Protein AF-A0A9P5NPN8-F1 (afdb_monomer_lite)

Organism: Gymnopilus junonius (NCBI:txid109634)

Radius of gyration: 20.44 Å; chains: 1; bounding box: 46×35×52 Å

Structure (mmCIF, N/CA/C/O backbone):
data_AF-A0A9P5NPN8-F1
#
_entry.id   AF-A0A9P5NPN8-F1
#
loop_
_atom_site.group_PDB
_atom_site.id
_atom_site.type_symbol
_atom_site.label_atom_id
_atom_site.label_alt_id
_atom_site.label_comp_id
_atom_site.label_asym_id
_atom_site.label_entity_id
_atom_site.label_seq_id
_atom_site.pdbx_PDB_ins_code
_atom_site.Cartn_x
_atom_site.Cartn_y
_atom_site.Cartn_z
_atom_site.occupancy
_atom_site.B_iso_or_equiv
_atom_site.auth_seq_id
_atom_site.auth_comp_id
_atom_site.auth_asym_id
_atom_site.auth_atom_id
_atom_site.pdbx_PDB_model_num
ATOM 1 N N . SER A 1 1 ? -0.034 -3.682 -12.062 1.00 81.62 1 SER A N 1
ATOM 2 C CA . SER A 1 1 ? 1.434 -3.778 -12.008 1.00 81.62 1 SER A CA 1
ATOM 3 C C . SER A 1 1 ? 2.034 -2.747 -12.939 1.00 81.62 1 SER A C 1
ATOM 5 O O . SER A 1 1 ? 1.401 -2.392 -13.928 1.00 81.62 1 SER A O 1
ATOM 7 N N . VAL A 1 2 ? 3.226 -2.259 -12.618 1.00 88.94 2 VAL A N 1
ATOM 8 C CA . VAL A 1 2 ? 3.974 -1.291 -13.428 1.00 88.94 2 VAL A CA 1
ATOM 9 C C . VAL A 1 2 ? 5.100 -2.042 -14.146 1.00 88.94 2 VAL A C 1
ATOM 11 O O . VAL A 1 2 ? 5.815 -2.790 -13.478 1.00 88.94 2 VAL A O 1
ATOM 14 N N . PRO A 1 3 ? 5.253 -1.943 -15.478 1.00 94.50 3 PRO A N 1
ATOM 15 C CA . PRO A 1 3 ? 6.325 -2.641 -16.183 1.00 94.50 3 PRO A CA 1
ATOM 16 C C . PRO A 1 3 ? 7.695 -2.063 -15.811 1.00 94.50 3 PRO A C 1
ATOM 18 O O . PRO A 1 3 ? 7.846 -0.853 -15.671 1.00 94.50 3 PRO A O 1
ATOM 21 N N . LEU A 1 4 ? 8.693 -2.935 -15.684 1.00 95.69 4 LEU A N 1
ATOM 22 C CA . LEU A 1 4 ? 10.103 -2.562 -15.647 1.00 95.69 4 LEU A CA 1
ATOM 23 C C . LEU A 1 4 ? 10.638 -2.623 -17.080 1.00 95.69 4 LEU A C 1
ATOM 25 O O . LEU A 1 4 ? 10.832 -3.710 -17.630 1.00 95.69 4 LEU A O 1
ATOM 29 N N . LEU A 1 5 ? 10.813 -1.458 -17.688 1.00 97.69 5 LEU A N 1
ATOM 30 C CA . LEU A 1 5 ? 11.259 -1.274 -19.064 1.00 97.69 5 LEU A CA 1
ATOM 31 C C . LEU A 1 5 ? 12.783 -1.295 -19.121 1.00 97.69 5 LEU A C 1
ATOM 33 O O . LEU A 1 5 ? 13.431 -0.677 -18.280 1.00 97.69 5 LEU A O 1
ATOM 37 N N . GLY A 1 6 ? 13.343 -1.999 -20.100 1.00 97.62 6 GLY A N 1
ATOM 38 C CA . GLY A 1 6 ? 14.778 -2.093 -20.333 1.00 97.62 6 GLY A CA 1
ATOM 39 C C . GLY A 1 6 ? 15.226 -1.296 -21.559 1.00 97.62 6 GLY A C 1
ATOM 40 O O . GLY A 1 6 ? 14.554 -1.299 -22.591 1.00 97.62 6 GLY A O 1
ATOM 41 N N . ALA A 1 7 ? 16.402 -0.681 -21.474 1.00 97.75 7 ALA A N 1
ATOM 42 C CA . ALA A 1 7 ? 17.130 -0.112 -22.605 1.00 97.75 7 ALA A CA 1
ATOM 43 C C . ALA A 1 7 ? 18.576 -0.630 -22.611 1.00 97.75 7 ALA A C 1
ATOM 45 O O . ALA A 1 7 ? 19.169 -0.835 -21.549 1.00 97.75 7 ALA A O 1
ATOM 46 N N . TRP A 1 8 ? 19.141 -0.841 -23.801 1.00 98.00 8 TRP A N 1
ATOM 47 C CA . TRP A 1 8 ? 20.496 -1.370 -23.982 1.00 98.00 8 TRP A CA 1
ATOM 48 C C . TRP A 1 8 ? 21.353 -0.447 -24.857 1.00 98.00 8 TRP A C 1
ATOM 50 O O . TRP A 1 8 ? 21.031 -0.196 -26.023 1.00 98.00 8 TRP A O 1
ATOM 60 N N . ASP A 1 9 ? 22.470 0.016 -24.299 1.00 97.06 9 ASP A N 1
ATOM 61 C CA . ASP A 1 9 ? 23.562 0.650 -25.033 1.00 97.06 9 ASP A CA 1
ATOM 62 C C . ASP A 1 9 ? 24.459 -0.445 -25.628 1.00 97.06 9 ASP A C 1
ATOM 64 O O . ASP A 1 9 ? 25.264 -1.062 -24.927 1.00 97.06 9 ASP A O 1
ATOM 68 N N . GLN A 1 10 ? 24.307 -0.735 -26.923 1.00 92.56 10 GLN A N 1
ATOM 69 C CA . GLN A 1 10 ? 25.098 -1.793 -27.563 1.00 92.56 10 GLN A CA 1
ATOM 70 C C . GLN A 1 10 ? 26.595 -1.454 -27.648 1.00 92.56 10 GLN A C 1
ATOM 72 O O . GLN A 1 10 ? 27.399 -2.343 -27.356 1.00 92.56 10 GLN A O 1
ATOM 77 N N . PRO A 1 11 ? 26.997 -0.221 -28.034 1.00 93.06 11 PRO A N 1
ATOM 78 C CA . PRO A 1 11 ? 28.402 0.182 -28.002 1.00 93.06 11 PRO A CA 1
ATOM 79 C C . PRO A 1 11 ? 29.074 0.043 -26.631 1.00 93.06 11 PRO A C 1
ATOM 81 O O . PRO A 1 11 ? 30.206 -0.440 -26.573 1.00 93.06 11 PRO A O 1
ATOM 84 N N . ALA A 1 12 ? 28.410 0.463 -25.549 1.00 92.88 12 ALA A N 1
ATOM 85 C CA . ALA A 1 12 ? 28.983 0.416 -24.200 1.00 92.88 12 ALA A CA 1
ATOM 86 C C . ALA A 1 12 ? 28.788 -0.941 -23.500 1.00 92.88 12 ALA A C 1
ATOM 88 O O . ALA A 1 12 ? 29.588 -1.316 -22.645 1.00 92.88 12 ALA A O 1
ATOM 89 N N . GLY A 1 13 ? 27.756 -1.699 -23.879 1.00 93.94 13 GLY A N 1
ATOM 90 C CA . GLY A 1 13 ? 27.343 -2.934 -23.208 1.00 93.94 13 GLY A CA 1
ATOM 91 C C . GLY A 1 13 ? 26.440 -2.717 -21.985 1.00 93.94 13 GLY A C 1
ATOM 92 O O . GLY A 1 13 ? 26.129 -3.685 -21.287 1.00 93.94 13 GLY A O 1
ATOM 93 N N . ASP A 1 14 ? 25.998 -1.484 -21.732 1.00 96.25 14 ASP A N 1
ATOM 94 C CA . ASP A 1 14 ? 25.263 -1.103 -20.524 1.00 96.25 14 ASP A CA 1
ATOM 95 C C . ASP A 1 14 ? 23.757 -1.341 -20.649 1.00 96.25 14 ASP A C 1
ATOM 97 O O . ASP A 1 14 ? 23.151 -1.121 -21.697 1.00 96.25 14 ASP A O 1
ATOM 101 N N . HIS A 1 15 ? 23.135 -1.765 -19.549 1.00 95.81 15 HIS A N 1
ATOM 102 C CA . HIS A 1 15 ? 21.684 -1.910 -19.451 1.00 95.81 15 HIS A CA 1
ATOM 103 C C . HIS A 1 15 ? 21.117 -0.899 -18.462 1.00 95.81 15 HIS A C 1
ATOM 105 O O . HIS A 1 15 ? 21.663 -0.705 -17.375 1.00 95.81 15 HIS A O 1
ATOM 111 N N . TYR A 1 16 ? 19.980 -0.317 -18.822 1.00 96.31 16 TYR A N 1
ATOM 112 C CA . TYR A 1 16 ? 19.206 0.573 -17.971 1.00 96.31 16 TYR A CA 1
ATOM 113 C C . TYR A 1 16 ? 17.802 0.016 -17.781 1.00 96.31 16 TYR A C 1
ATOM 115 O O . TYR A 1 16 ? 17.216 -0.508 -18.728 1.00 96.31 16 TYR A O 1
ATOM 123 N N . TYR A 1 17 ? 17.262 0.138 -16.569 1.00 96.56 17 TYR A N 1
ATOM 124 C CA . TYR A 1 17 ? 15.919 -0.325 -16.244 1.00 96.56 17 TYR A CA 1
ATOM 125 C C . TYR A 1 17 ? 15.149 0.756 -15.496 1.00 96.56 17 TYR A C 1
ATOM 127 O O . TYR A 1 17 ? 15.652 1.301 -14.517 1.00 96.56 17 TYR A O 1
ATOM 135 N N . THR A 1 18 ? 13.920 1.026 -15.924 1.00 95.81 18 THR A N 1
ATOM 136 C CA . THR A 1 18 ? 13.057 2.036 -15.303 1.00 95.81 18 THR A CA 1
ATOM 137 C C . THR A 1 18 ? 11.586 1.653 -15.380 1.00 95.81 18 THR A C 1
ATOM 139 O O . THR A 1 18 ? 11.168 0.892 -16.251 1.00 95.81 18 THR A O 1
ATOM 142 N N . THR A 1 19 ? 10.787 2.167 -14.451 1.00 94.38 19 THR A N 1
ATOM 143 C CA . THR A 1 19 ? 9.321 2.117 -14.521 1.00 94.38 19 THR A CA 1
ATOM 144 C C . THR A 1 19 ? 8.722 3.336 -15.223 1.00 94.38 19 THR A C 1
ATOM 146 O O . THR A 1 19 ? 7.528 3.339 -15.518 1.00 94.38 19 THR A O 1
ATOM 149 N N . GLU A 1 20 ? 9.530 4.363 -15.502 1.00 95.94 20 GLU A N 1
ATOM 150 C CA . GLU A 1 20 ? 9.087 5.609 -16.120 1.00 95.94 20 GLU A CA 1
ATOM 151 C C . GLU A 1 20 ? 9.185 5.543 -17.647 1.00 95.94 20 GLU A C 1
ATOM 153 O O . GLU A 1 20 ? 10.265 5.515 -18.237 1.00 95.94 20 GLU A O 1
ATOM 158 N N . VAL A 1 21 ? 8.025 5.567 -18.309 1.00 95.62 21 VAL A N 1
ATOM 159 C CA . VAL A 1 21 ? 7.923 5.498 -19.779 1.00 95.62 21 VAL A CA 1
ATOM 160 C C . VAL A 1 21 ? 8.614 6.683 -20.456 1.00 95.62 21 VAL A C 1
ATOM 162 O O . VAL A 1 21 ? 9.185 6.524 -21.531 1.00 95.62 21 VAL A O 1
ATOM 165 N N . VAL A 1 22 ? 8.557 7.876 -19.857 1.00 96.69 22 VAL A N 1
ATOM 166 C CA . VAL A 1 22 ? 9.191 9.074 -20.433 1.00 96.69 22 VAL A CA 1
ATOM 167 C C . VAL A 1 22 ? 10.708 8.916 -20.453 1.00 96.69 22 VAL A C 1
ATOM 169 O O . VAL A 1 22 ? 11.315 9.090 -21.503 1.00 96.69 22 VAL A O 1
ATOM 172 N N . GLU A 1 23 ? 11.296 8.503 -19.332 1.00 96.88 23 GLU A N 1
ATOM 173 C CA . GLU A 1 23 ? 12.736 8.264 -19.218 1.00 96.88 23 GLU A CA 1
ATOM 174 C C . GLU A 1 23 ? 13.208 7.162 -20.181 1.00 96.88 23 GLU A C 1
ATOM 176 O O . GLU A 1 23 ? 14.194 7.339 -20.897 1.00 96.88 23 GLU A O 1
ATOM 181 N N . HIS A 1 24 ? 12.471 6.047 -20.267 1.00 97.50 24 HIS A N 1
ATOM 182 C CA . HIS A 1 24 ? 12.767 4.977 -21.229 1.00 97.50 24 HIS A CA 1
ATOM 183 C C . HIS A 1 24 ? 12.745 5.491 -22.675 1.00 97.50 24 HIS A C 1
ATOM 185 O O . HIS A 1 24 ? 13.696 5.266 -23.425 1.00 97.50 24 HIS A O 1
ATOM 191 N N . ASN A 1 25 ? 11.714 6.251 -23.054 1.00 97.50 25 ASN A N 1
ATOM 192 C CA . ASN A 1 25 ? 11.599 6.810 -24.401 1.00 97.50 25 ASN A CA 1
ATOM 193 C C . ASN A 1 25 ? 12.721 7.804 -24.729 1.00 97.50 25 ASN A C 1
ATOM 195 O O . ASN A 1 25 ? 13.164 7.858 -25.879 1.00 97.50 25 ASN A O 1
ATOM 199 N N . GLU A 1 26 ? 13.192 8.590 -23.761 1.00 97.38 26 GLU A N 1
ATOM 200 C CA . GLU A 1 26 ? 14.316 9.511 -23.958 1.00 97.38 26 GLU A CA 1
ATOM 201 C C . GLU A 1 26 ? 15.619 8.758 -24.265 1.00 97.38 26 GLU A C 1
ATOM 203 O O . GLU A 1 26 ? 16.349 9.155 -25.176 1.00 97.38 26 GLU A O 1
ATOM 208 N N . LEU A 1 27 ? 15.879 7.619 -23.612 1.00 96.81 27 LEU A N 1
ATOM 209 C CA . LEU A 1 27 ? 17.046 6.784 -23.929 1.00 96.81 27 LEU A CA 1
ATOM 210 C C . LEU A 1 27 ? 17.017 6.282 -25.379 1.00 96.81 27 LEU A C 1
ATOM 212 O O . LEU A 1 27 ? 18.032 6.313 -26.076 1.00 96.81 27 LEU A O 1
ATOM 216 N N . ILE A 1 28 ? 15.846 5.878 -25.869 1.00 97.50 28 ILE A N 1
ATOM 217 C CA . ILE A 1 28 ? 15.705 5.371 -27.240 1.00 97.50 28 ILE A CA 1
ATOM 218 C C . ILE A 1 28 ? 15.793 6.497 -28.265 1.00 97.50 28 ILE A C 1
ATOM 220 O O . ILE A 1 28 ? 16.530 6.413 -29.247 1.00 97.50 28 ILE A O 1
ATOM 224 N N . THR A 1 29 ? 15.019 7.556 -28.052 1.00 96.75 29 THR A N 1
ATOM 225 C CA . THR A 1 29 ? 14.810 8.591 -29.070 1.00 96.75 29 THR A CA 1
ATOM 226 C C . THR A 1 29 ? 15.901 9.653 -29.079 1.00 96.75 29 THR A C 1
ATOM 228 O O . THR A 1 29 ? 16.175 10.215 -30.139 1.00 96.75 29 THR A O 1
ATOM 231 N N . LEU A 1 30 ? 16.533 9.921 -27.932 1.00 94.94 30 LEU A N 1
ATOM 232 C CA . LEU A 1 30 ? 17.532 10.982 -27.786 1.00 94.94 30 LEU A CA 1
ATOM 233 C C . LEU A 1 30 ? 18.947 10.432 -27.600 1.00 94.94 30 LEU A C 1
ATOM 235 O O . LEU A 1 30 ? 19.885 11.001 -28.156 1.00 94.94 30 LEU A O 1
ATOM 239 N N . ALA A 1 31 ? 19.113 9.340 -26.846 1.00 93.56 31 ALA A N 1
ATOM 240 C CA . ALA A 1 31 ? 20.435 8.770 -26.566 1.00 93.56 31 ALA A CA 1
ATOM 241 C C . ALA A 1 31 ? 20.857 7.660 -27.548 1.00 93.56 31 ALA A C 1
ATOM 243 O O . ALA A 1 31 ? 22.014 7.246 -27.534 1.00 93.56 31 ALA A O 1
ATOM 244 N N . GLY A 1 32 ? 19.955 7.197 -28.423 1.00 95.56 32 GLY A N 1
ATOM 245 C CA . GLY A 1 32 ? 20.249 6.178 -29.438 1.00 95.56 32 GLY A CA 1
ATOM 246 C C . GLY A 1 32 ? 20.370 4.753 -28.888 1.00 95.56 32 GLY A C 1
ATOM 247 O O . GLY A 1 32 ? 20.964 3.895 -29.541 1.00 95.56 32 GLY A O 1
ATOM 248 N N . TRP A 1 33 ? 19.831 4.498 -27.694 1.00 97.88 33 TRP A N 1
ATOM 249 C CA . TRP A 1 33 ? 19.806 3.165 -27.094 1.00 97.88 33 TRP A CA 1
ATOM 250 C C . TRP A 1 33 ? 18.761 2.282 -27.785 1.00 97.88 33 TRP A C 1
ATOM 252 O O . TRP A 1 33 ? 17.808 2.766 -28.396 1.00 97.88 33 TRP A O 1
ATOM 262 N N . THR A 1 34 ? 18.928 0.964 -27.687 1.00 97.75 34 THR A N 1
ATOM 263 C CA . THR A 1 34 ? 17.961 -0.002 -28.231 1.00 97.75 34 THR A CA 1
ATOM 264 C C . THR A 1 34 ? 16.913 -0.366 -27.182 1.00 97.75 34 THR A C 1
ATOM 266 O O . THR A 1 34 ? 17.251 -0.548 -26.011 1.00 97.75 34 THR A O 1
ATOM 269 N N . ASP A 1 35 ? 15.654 -0.525 -27.604 1.00 97.62 35 ASP A N 1
ATOM 270 C CA . ASP A 1 35 ? 14.597 -1.058 -26.740 1.00 97.62 35 ASP A CA 1
ATOM 271 C C . ASP A 1 35 ? 14.894 -2.515 -26.371 1.00 97.62 35 ASP A C 1
ATOM 273 O O . ASP A 1 35 ? 14.976 -3.377 -27.250 1.00 97.62 35 ASP A O 1
ATOM 277 N N . ALA A 1 36 ? 15.038 -2.797 -25.077 1.00 96.81 36 ALA A N 1
ATOM 278 C CA . ALA A 1 36 ? 15.190 -4.156 -24.565 1.00 96.81 36 ALA A CA 1
ATOM 279 C C . ALA A 1 36 ? 13.853 -4.751 -24.078 1.00 96.81 36 ALA A C 1
ATOM 281 O O . ALA A 1 36 ? 13.818 -5.889 -23.607 1.00 96.81 36 ALA A O 1
ATOM 282 N N . GLY A 1 37 ? 12.745 -4.016 -24.219 1.00 96.19 37 GLY A N 1
ATOM 283 C CA . GLY A 1 37 ? 11.401 -4.462 -23.875 1.00 96.19 37 GLY A CA 1
ATOM 284 C C . GLY A 1 37 ? 11.137 -4.511 -22.369 1.00 96.19 37 GLY A C 1
ATOM 285 O O . GLY A 1 37 ? 11.773 -3.828 -21.569 1.00 96.19 37 GLY A O 1
ATOM 286 N N . ILE A 1 38 ? 10.150 -5.317 -21.970 1.00 97.19 38 ILE A N 1
ATOM 287 C CA . ILE A 1 38 ? 9.743 -5.467 -20.567 1.00 97.19 38 ILE A CA 1
ATOM 288 C C . ILE A 1 38 ? 10.587 -6.562 -19.906 1.00 97.19 38 ILE A C 1
ATOM 290 O O . ILE A 1 38 ? 10.455 -7.739 -20.239 1.00 97.19 38 ILE A O 1
ATOM 294 N N . ALA A 1 39 ? 11.405 -6.178 -18.927 1.00 95.56 39 ALA A N 1
ATOM 295 C CA . ALA A 1 39 ? 12.252 -7.086 -18.153 1.00 95.56 39 ALA A CA 1
ATOM 296 C C . ALA A 1 39 ? 11.522 -7.713 -16.953 1.00 95.56 39 ALA A C 1
ATOM 298 O O . ALA A 1 39 ? 11.914 -8.765 -16.449 1.00 95.56 39 ALA A O 1
ATOM 299 N N . GLY A 1 40 ? 10.450 -7.074 -16.485 1.00 93.69 40 GLY A N 1
ATOM 300 C CA . GLY A 1 40 ? 9.668 -7.542 -15.349 1.00 93.69 40 GLY A CA 1
ATOM 301 C C . GLY A 1 40 ? 8.492 -6.628 -15.037 1.00 93.69 40 GLY A C 1
ATOM 302 O O . GLY A 1 40 ? 8.183 -5.705 -15.787 1.00 93.69 40 GLY A O 1
ATOM 303 N N . TYR A 1 41 ? 7.836 -6.886 -13.910 1.00 91.56 41 TYR A N 1
ATOM 304 C CA . TYR A 1 41 ? 6.713 -6.089 -13.431 1.00 91.56 41 TYR A CA 1
ATOM 305 C C . TYR A 1 41 ? 6.869 -5.819 -11.939 1.00 91.56 41 TYR A C 1
ATOM 307 O O . TYR A 1 41 ? 7.119 -6.737 -11.159 1.00 91.56 41 TYR A O 1
ATOM 315 N N . ASN A 1 42 ? 6.670 -4.568 -11.543 1.00 89.44 42 ASN A N 1
ATOM 316 C CA . ASN A 1 42 ? 6.494 -4.182 -10.158 1.00 89.44 42 ASN A CA 1
ATOM 317 C C . ASN A 1 42 ? 5.013 -4.346 -9.780 1.00 89.44 42 ASN A C 1
ATOM 319 O O . ASN A 1 42 ? 4.118 -3.807 -10.439 1.00 89.44 42 ASN A O 1
ATOM 323 N N . PHE A 1 43 ? 4.742 -5.157 -8.762 1.00 91.69 43 PHE A N 1
ATOM 324 C CA . PHE A 1 43 ? 3.384 -5.509 -8.334 1.00 91.69 43 PHE A CA 1
ATOM 325 C C . PHE A 1 43 ? 2.954 -4.795 -7.056 1.00 91.69 43 PHE A C 1
ATOM 327 O O . PHE A 1 43 ? 1.818 -4.978 -6.620 1.00 91.69 43 PHE A O 1
ATOM 334 N N . THR A 1 44 ? 3.843 -4.003 -6.462 1.00 94.81 44 THR A N 1
ATOM 335 C CA . THR A 1 44 ? 3.538 -3.232 -5.267 1.00 94.81 44 THR A CA 1
ATOM 336 C C . THR A 1 44 ? 3.269 -1.775 -5.611 1.00 94.81 44 THR A C 1
ATOM 338 O O . THR A 1 44 ? 3.694 -1.260 -6.647 1.00 94.81 44 THR A O 1
ATOM 341 N N . VAL A 1 45 ? 2.545 -1.113 -4.721 1.00 94.12 45 VAL A N 1
ATOM 342 C CA . VAL A 1 45 ? 2.300 0.327 -4.748 1.00 94.12 45 VAL A CA 1
ATOM 343 C C . VAL A 1 45 ? 2.759 0.939 -3.428 1.00 94.12 45 VAL A C 1
ATOM 345 O O . VAL A 1 45 ? 2.849 0.216 -2.427 1.00 94.12 45 VAL A O 1
ATOM 348 N N . PRO A 1 46 ? 3.060 2.245 -3.392 1.00 95.12 46 PRO A N 1
ATOM 349 C CA . PRO A 1 46 ? 3.391 2.919 -2.148 1.00 95.12 46 PRO A CA 1
ATOM 350 C C . PRO A 1 46 ? 2.267 2.788 -1.113 1.00 95.12 46 PRO A C 1
ATOM 352 O O . PRO A 1 46 ? 1.090 2.958 -1.428 1.00 95.12 46 PRO A O 1
ATOM 355 N N . LEU A 1 47 ? 2.645 2.529 0.136 1.00 96.19 47 LEU A N 1
ATOM 356 C CA . LEU A 1 47 ? 1.791 2.722 1.298 1.00 96.19 47 LEU A CA 1
ATOM 357 C C . LEU A 1 47 ? 2.113 4.088 1.890 1.00 96.19 47 LEU A C 1
ATOM 359 O O . LEU A 1 47 ? 3.218 4.317 2.391 1.00 96.19 47 LEU A O 1
ATOM 363 N N . TYR A 1 48 ? 1.144 4.987 1.825 1.00 95.62 48 TYR A N 1
ATOM 364 C CA . TYR A 1 48 ? 1.240 6.305 2.420 1.00 95.62 48 TYR A CA 1
ATOM 365 C C . TYR A 1 48 ? 0.808 6.243 3.880 1.00 95.62 48 TYR A C 1
ATOM 367 O O . TYR A 1 48 ? -0.190 5.596 4.203 1.00 95.62 48 TYR A O 1
ATOM 375 N N . ARG A 1 49 ? 1.535 6.940 4.752 1.00 94.75 49 ARG A N 1
ATOM 376 C CA . ARG A 1 49 ? 1.046 7.330 6.075 1.00 94.75 49 ARG A CA 1
ATOM 377 C C . ARG A 1 49 ? 0.547 8.762 6.004 1.00 94.75 49 ARG A C 1
ATOM 379 O O . ARG A 1 49 ? 1.302 9.636 5.579 1.00 94.75 49 ARG A O 1
ATOM 386 N N . TYR A 1 50 ? -0.685 8.953 6.448 1.00 93.69 50 TYR A N 1
ATOM 387 C CA . TYR A 1 50 ? -1.308 10.243 6.653 1.00 93.69 50 TYR A CA 1
ATOM 388 C C . TYR A 1 50 ? -1.454 10.544 8.137 1.00 93.69 50 TYR A C 1
ATOM 390 O O . TYR A 1 50 ? -1.871 9.672 8.898 1.00 93.69 50 TYR A O 1
ATOM 398 N N . ASP A 1 51 ? -1.171 11.783 8.529 1.00 90.38 51 ASP A N 1
ATOM 399 C CA . ASP A 1 51 ? -1.145 12.195 9.931 1.00 90.38 51 ASP A CA 1
ATOM 400 C C . ASP A 1 51 ? -2.327 13.146 10.211 1.00 90.38 51 ASP A C 1
ATOM 402 O O . ASP A 1 51 ? -2.564 14.088 9.451 1.00 90.38 51 ASP A O 1
ATOM 406 N N . SER A 1 52 ? -3.076 12.945 11.302 1.00 90.31 52 SER A N 1
ATOM 407 C CA . SER A 1 52 ? -4.237 13.796 11.655 1.00 90.31 52 SER A CA 1
ATOM 408 C C . SER A 1 52 ? -3.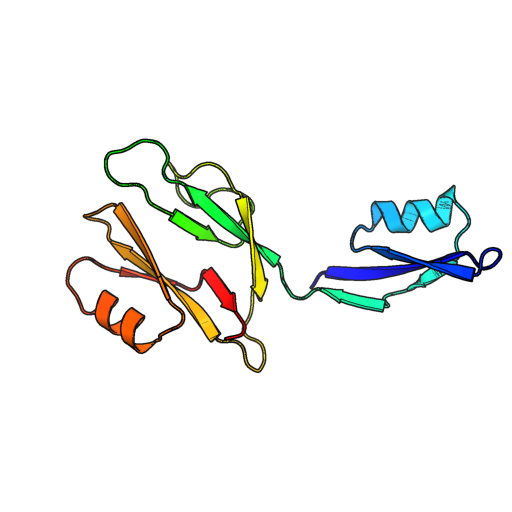880 15.232 12.093 1.00 90.31 52 SER A C 1
ATOM 410 O O . SER A 1 52 ? -4.763 16.044 12.379 1.00 90.31 52 SER A O 1
ATOM 412 N N . GLY A 1 53 ? -2.588 15.574 12.125 1.00 81.31 53 GLY A N 1
ATOM 413 C CA . GLY A 1 53 ? -2.087 16.905 12.465 1.00 81.31 53 GLY A CA 1
ATOM 414 C C . GLY A 1 53 ? -1.997 17.167 13.972 1.00 81.31 53 GLY A C 1
ATOM 415 O O . GLY A 1 53 ? -1.716 16.274 14.762 1.00 81.31 53 GLY A O 1
ATOM 416 N N . THR A 1 54 ? -2.162 18.427 14.390 1.00 63.34 54 THR A N 1
ATOM 417 C CA . THR A 1 54 ? -2.012 18.841 15.796 1.00 63.34 54 THR A CA 1
ATOM 418 C C . THR A 1 54 ? -3.271 18.561 16.620 1.00 63.34 54 THR A C 1
ATOM 420 O O . THR A 1 54 ? -4.348 19.058 16.294 1.00 63.34 54 THR A O 1
ATOM 423 N N . GLY A 1 55 ? -3.115 17.865 17.746 1.00 63.75 55 GLY A N 1
ATOM 424 C CA . GLY A 1 55 ? -4.170 17.573 18.718 1.00 63.75 55 GLY A CA 1
ATOM 425 C C . GLY A 1 55 ? -3.600 16.899 19.971 1.00 63.75 55 GLY A C 1
ATOM 426 O O . GLY A 1 55 ? -2.397 16.669 20.062 1.00 63.75 55 GLY A O 1
ATOM 427 N N . THR A 1 56 ? -4.449 16.588 20.956 1.00 65.56 56 THR A N 1
ATOM 428 C CA . THR A 1 56 ? -4.050 15.814 22.153 1.00 65.56 56 THR A CA 1
ATOM 429 C C . THR A 1 56 ? -3.936 14.310 21.887 1.00 65.56 56 THR A C 1
ATOM 431 O O . THR A 1 56 ? -3.392 13.595 22.723 1.00 65.56 56 THR A O 1
ATOM 434 N N . HIS A 1 57 ? -4.442 13.840 20.741 1.00 74.06 57 HIS A N 1
ATOM 435 C CA . HIS A 1 57 ? -4.342 12.464 20.249 1.00 74.06 57 HIS A CA 1
ATOM 436 C C . HIS A 1 57 ? -3.877 12.515 18.789 1.00 74.06 57 HIS A C 1
ATOM 438 O O . HIS A 1 57 ? -4.556 13.119 17.960 1.00 74.06 57 HIS A O 1
ATOM 444 N N . LEU A 1 58 ? -2.701 11.955 18.500 1.00 84.94 58 LEU A N 1
ATOM 445 C CA . LEU A 1 58 ? -2.189 11.810 17.135 1.00 84.94 58 LEU A CA 1
ATOM 446 C C . LEU A 1 58 ? -2.717 10.503 16.555 1.00 84.94 58 LEU A C 1
ATOM 448 O O . LEU A 1 58 ? -2.649 9.478 17.227 1.00 84.94 58 LEU A O 1
ATOM 452 N N . ASP A 1 59 ? -3.204 10.556 15.321 1.00 91.81 59 ASP A N 1
ATOM 453 C CA . ASP A 1 59 ? -3.713 9.396 14.595 1.00 91.81 59 ASP A CA 1
ATOM 454 C C . ASP A 1 59 ? -2.992 9.256 13.249 1.00 91.81 59 ASP A C 1
ATOM 456 O O . ASP A 1 59 ? -2.579 10.251 12.640 1.00 91.81 59 ASP A O 1
ATOM 460 N N . TYR A 1 60 ? -2.857 8.010 12.801 1.00 92.75 60 TYR A N 1
ATOM 461 C CA . TYR A 1 60 ? -2.151 7.606 11.597 1.00 92.75 60 TYR A CA 1
ATOM 462 C C . TYR A 1 60 ? -3.053 6.762 10.704 1.00 92.75 60 TYR A C 1
ATOM 464 O O . TYR A 1 60 ? -3.465 5.659 11.054 1.00 92.75 60 TYR A O 1
ATOM 472 N N . LEU A 1 61 ? -3.300 7.254 9.497 1.00 94.25 61 LEU A N 1
ATOM 473 C CA . LEU A 1 61 ? -4.082 6.568 8.480 1.00 94.25 61 LEU A CA 1
ATOM 474 C C . LEU A 1 61 ? -3.151 6.021 7.400 1.00 94.25 61 LEU A C 1
ATOM 476 O O . LEU A 1 61 ? -2.411 6.781 6.779 1.00 94.25 61 LEU A O 1
ATOM 480 N N . TYR A 1 62 ? -3.201 4.713 7.154 1.00 95.56 62 TYR A N 1
ATOM 481 C CA . TYR A 1 62 ? -2.412 4.078 6.102 1.00 95.56 62 TYR A CA 1
ATOM 482 C C . TYR A 1 62 ? -3.282 3.785 4.885 1.00 95.56 62 TYR A C 1
ATOM 484 O O . TYR A 1 62 ? -4.353 3.191 5.001 1.00 95.56 62 TYR A O 1
ATOM 492 N N . SER A 1 63 ? -2.833 4.207 3.706 1.00 94.06 63 SER A N 1
ATOM 493 C CA . SER A 1 63 ? -3.585 4.034 2.461 1.00 94.06 63 SER A CA 1
ATOM 494 C C . SER A 1 63 ? -2.663 4.003 1.247 1.00 94.06 63 SER A C 1
ATOM 496 O O . SER A 1 63 ? -1.585 4.590 1.265 1.00 94.06 63 SER A O 1
ATOM 498 N N . THR A 1 64 ? -3.096 3.352 0.170 1.00 94.38 64 THR A N 1
ATOM 499 C CA . THR A 1 64 ? -2.435 3.410 -1.144 1.00 94.38 64 THR A CA 1
ATOM 500 C C . THR A 1 64 ? -2.888 4.609 -1.984 1.00 94.38 64 THR A C 1
ATOM 502 O O . THR A 1 64 ? -2.337 4.863 -3.054 1.00 94.38 64 THR A O 1
ATOM 505 N N . ALA A 1 65 ? -3.880 5.376 -1.514 1.00 91.62 65 ALA A N 1
ATOM 506 C CA . ALA A 1 65 ? -4.311 6.600 -2.177 1.00 91.62 65 ALA A CA 1
ATOM 507 C C . ALA A 1 65 ? -3.182 7.640 -2.169 1.00 91.62 65 ALA A C 1
ATOM 509 O O . ALA A 1 65 ? -2.509 7.802 -1.157 1.00 91.62 65 ALA A O 1
ATOM 510 N N . THR A 1 66 ? -3.010 8.380 -3.267 1.00 89.69 66 THR A N 1
ATOM 511 C CA . THR A 1 66 ? -1.991 9.444 -3.424 1.00 89.69 66 THR A CA 1
ATOM 512 C C . THR A 1 66 ? -2.398 10.787 -2.814 1.00 89.69 66 THR A C 1
ATOM 514 O O . THR A 1 66 ? -1.627 11.745 -2.815 1.00 89.69 66 THR A O 1
ATOM 517 N N . SER A 1 67 ? -3.627 10.873 -2.311 1.00 87.88 67 SER A N 1
ATOM 518 C CA . SER A 1 67 ? -4.132 12.003 -1.542 1.00 87.88 67 SER A CA 1
ATOM 519 C C . SER A 1 67 ? -4.878 11.475 -0.329 1.00 87.88 67 SER A C 1
ATOM 521 O O . SER A 1 67 ? -5.396 10.355 -0.358 1.00 87.88 67 SER A O 1
ATOM 523 N N . SER A 1 68 ? -4.923 12.286 0.727 1.00 87.75 68 SER A N 1
ATOM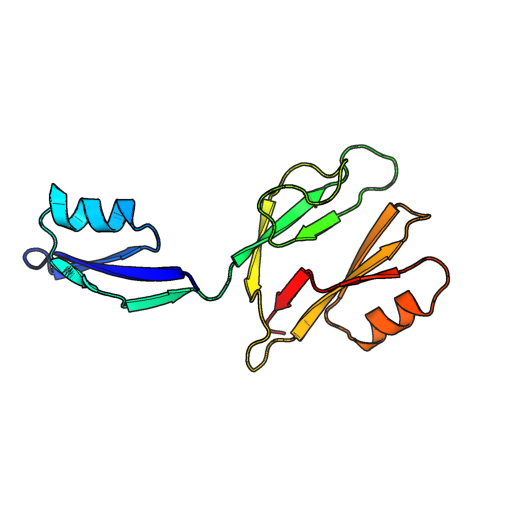 524 C CA . SER A 1 68 ? -5.577 11.901 1.969 1.00 87.75 68 SER A CA 1
ATOM 525 C C . SER A 1 68 ? -7.042 11.536 1.708 1.00 87.75 68 SER A C 1
ATOM 527 O O . SER A 1 68 ? -7.804 12.392 1.243 1.00 87.75 68 SER A O 1
ATOM 529 N N . PRO A 1 69 ? -7.463 10.292 1.997 1.00 83.19 69 PRO A N 1
ATOM 530 C CA . PRO A 1 69 ? -8.839 9.875 1.759 1.00 83.19 69 PRO A CA 1
ATOM 531 C C . PRO A 1 69 ? -9.796 10.404 2.841 1.00 83.19 69 PRO A C 1
ATOM 533 O O . PRO A 1 69 ? -11.012 10.334 2.666 1.00 83.19 69 PRO A O 1
ATOM 536 N N . THR A 1 70 ? -9.262 10.969 3.931 1.00 86.88 70 THR A N 1
ATOM 537 C CA . THR A 1 70 ? -10.031 11.438 5.088 1.00 86.88 70 THR A CA 1
ATOM 538 C C . THR A 1 70 ? -9.714 12.910 5.384 1.00 86.88 70 THR A C 1
ATOM 540 O O . THR A 1 70 ? -8.561 13.249 5.658 1.00 86.88 70 THR A O 1
ATOM 543 N N . PRO A 1 71 ? -10.711 13.818 5.382 1.00 87.56 71 PRO A N 1
ATOM 544 C CA . PRO A 1 71 ? -10.496 15.220 5.737 1.00 87.56 71 PRO A CA 1
ATOM 545 C C . PRO A 1 71 ? -9.835 15.378 7.112 1.00 87.56 71 PRO A C 1
ATOM 547 O O . PRO A 1 71 ? -10.232 14.724 8.072 1.00 87.56 71 PRO A O 1
ATOM 550 N N . GLY A 1 72 ? -8.851 16.273 7.208 1.00 87.00 72 GLY A N 1
ATOM 551 C CA . GLY A 1 72 ? -8.092 16.514 8.442 1.00 87.00 72 GLY A CA 1
ATOM 552 C C . GLY A 1 72 ? -6.810 15.692 8.565 1.00 87.00 72 GLY A C 1
ATOM 553 O O . GLY A 1 72 ? -5.960 16.044 9.370 1.00 87.00 72 GLY A O 1
ATOM 554 N N . PHE A 1 73 ? -6.623 14.671 7.726 1.00 91.06 73 PHE A N 1
ATOM 555 C CA . PHE A 1 73 ? -5.349 13.974 7.606 1.00 91.06 73 PHE A CA 1
ATOM 556 C C . PHE A 1 73 ? -4.495 14.631 6.522 1.00 91.06 73 PHE A C 1
ATOM 558 O O . PHE A 1 73 ? -4.965 14.864 5.405 1.00 91.06 73 PHE A O 1
ATOM 565 N N . THR A 1 74 ? -3.252 14.951 6.857 1.00 87.50 74 THR A N 1
ATOM 566 C CA . THR A 1 74 ? -2.318 15.710 6.020 1.00 87.50 74 THR A CA 1
ATOM 567 C C . THR A 1 74 ? -0.933 15.076 6.031 1.00 87.50 74 THR A C 1
ATOM 569 O O . THR A 1 74 ? -0.604 14.347 6.958 1.00 87.50 74 THR A O 1
ATOM 572 N N . GLU A 1 75 ? -0.140 15.403 5.007 1.00 73.31 75 GLU A N 1
ATOM 573 C CA . GLU A 1 75 ? 1.152 14.786 4.673 1.00 73.31 75 GLU A CA 1
ATOM 574 C C . GLU A 1 75 ? 1.033 13.297 4.310 1.00 73.31 75 GLU A C 1
ATOM 576 O O . GLU A 1 75 ? 0.380 12.529 4.993 1.00 73.31 75 GLU A O 1
ATOM 581 N N . GLY A 1 76 ? 1.608 12.897 3.174 1.00 76.75 76 GLY A N 1
ATOM 582 C CA . GLY A 1 76 ? 1.594 11.520 2.683 1.00 76.75 76 GLY A CA 1
ATOM 583 C C . GLY A 1 76 ? 3.027 11.042 2.517 1.00 76.75 76 GLY A C 1
ATOM 584 O O . GLY A 1 76 ? 3.620 11.235 1.457 1.00 76.75 76 GLY A O 1
ATOM 585 N N . LEU A 1 77 ? 3.603 10.453 3.564 1.00 88.25 77 LEU A N 1
ATOM 58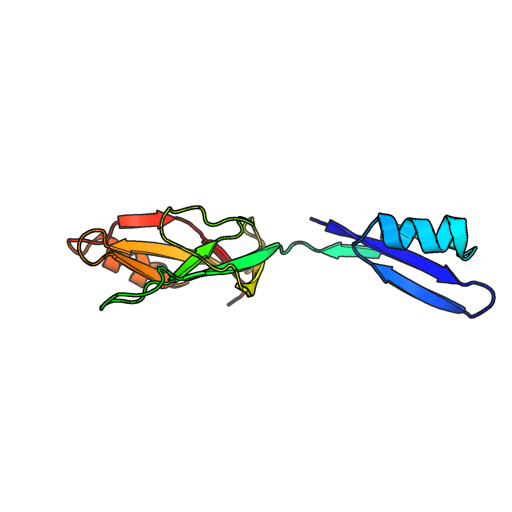6 C CA . LEU A 1 77 ? 4.932 9.843 3.481 1.00 88.25 77 LEU A CA 1
ATOM 587 C C . LEU A 1 77 ? 4.805 8.423 2.948 1.00 88.25 77 LEU A C 1
ATOM 589 O O . LEU A 1 77 ? 4.014 7.642 3.473 1.00 88.25 77 LEU A O 1
ATOM 593 N N . ILE A 1 78 ? 5.625 8.062 1.961 1.00 94.69 78 ILE A N 1
ATOM 594 C CA . ILE A 1 78 ? 5.778 6.659 1.570 1.00 94.69 78 ILE A CA 1
ATOM 595 C C . ILE A 1 78 ? 6.541 5.956 2.693 1.00 94.69 78 ILE A C 1
ATOM 597 O O . ILE A 1 78 ? 7.739 6.175 2.867 1.00 94.69 78 ILE A O 1
ATOM 601 N N . ILE A 1 79 ? 5.843 5.124 3.462 1.00 95.25 79 ILE A N 1
ATOM 602 C CA . ILE A 1 79 ? 6.436 4.361 4.572 1.00 95.25 79 ILE A CA 1
ATOM 603 C C . ILE A 1 79 ? 6.798 2.926 4.181 1.00 95.25 79 ILE A C 1
ATOM 605 O O . ILE A 1 79 ? 7.460 2.220 4.936 1.00 95.25 79 ILE A O 1
ATOM 609 N N . GLY A 1 80 ? 6.367 2.489 3.001 1.00 95.00 80 GLY A N 1
ATOM 610 C CA . GLY A 1 80 ? 6.629 1.156 2.484 1.00 95.00 80 GLY A CA 1
ATOM 611 C C . GLY A 1 80 ? 5.915 0.918 1.163 1.00 95.00 80 GLY A C 1
ATOM 612 O O . GLY A 1 80 ? 5.329 1.833 0.588 1.00 95.00 80 GLY A O 1
ATOM 613 N N . TYR A 1 81 ? 5.963 -0.327 0.700 1.00 95.44 81 TYR A N 1
ATOM 614 C CA . TYR A 1 81 ? 5.274 -0.779 -0.501 1.00 95.44 81 TYR A CA 1
ATOM 615 C C . TYR A 1 81 ? 4.464 -2.030 -0.175 1.00 95.44 81 TYR A C 1
ATOM 617 O O . TYR A 1 81 ? 4.963 -2.942 0.486 1.00 95.44 81 TYR A O 1
ATOM 625 N N . VAL A 1 82 ? 3.221 -2.069 -0.641 1.00 97.44 82 VAL A N 1
ATOM 626 C CA . VAL A 1 82 ? 2.266 -3.155 -0.387 1.00 97.44 82 VAL A CA 1
ATOM 627 C C . VAL A 1 82 ? 1.685 -3.662 -1.696 1.00 97.44 82 VAL A C 1
ATOM 629 O O . VAL A 1 82 ? 1.673 -2.948 -2.697 1.00 97.44 82 VAL A O 1
ATOM 632 N N . TYR A 1 83 ? 1.187 -4.894 -1.704 1.00 97.25 83 TYR A N 1
ATOM 633 C CA . TYR A 1 83 ? 0.382 -5.383 -2.819 1.00 97.25 83 TYR A CA 1
ATOM 634 C C . TYR A 1 83 ? -1.049 -4.854 -2.677 1.00 97.25 83 TYR A C 1
ATOM 636 O O . TYR A 1 83 ? -1.628 -4.924 -1.594 1.00 97.25 83 TYR A O 1
ATOM 644 N N . GLU A 1 84 ? -1.641 -4.350 -3.762 1.00 94.00 84 GLU A N 1
ATOM 645 C CA . GLU A 1 84 ? -3.046 -3.892 -3.759 1.00 94.00 84 GLU A CA 1
ATOM 646 C C . GLU A 1 84 ? -4.042 -5.054 -3.703 1.00 94.00 84 GLU A C 1
ATOM 648 O O . GLU A 1 84 ? -5.169 -4.911 -3.238 1.00 94.00 84 GLU A O 1
ATOM 653 N N . THR A 1 85 ? -3.620 -6.225 -4.173 1.00 94.31 85 THR A N 1
ATOM 654 C CA . THR A 1 85 ? -4.422 -7.447 -4.217 1.00 94.31 85 THR A CA 1
ATOM 655 C C . THR A 1 85 ? -3.671 -8.587 -3.556 1.00 94.31 85 THR A C 1
ATOM 657 O O . THR A 1 85 ? -2.443 -8.646 -3.638 1.00 94.31 85 THR A O 1
ATOM 660 N N . GLN A 1 86 ? -4.397 -9.537 -2.966 1.00 96.31 86 GLN A N 1
ATOM 661 C CA . GLN A 1 86 ? -3.772 -10.691 -2.334 1.00 96.31 86 GLN A CA 1
ATOM 662 C C . GLN A 1 86 ? -2.959 -11.516 -3.339 1.00 96.31 86 GLN A C 1
ATOM 664 O O . GLN A 1 86 ? -3.467 -11.933 -4.380 1.00 96.31 86 GLN A O 1
ATOM 669 N N . ILE A 1 87 ? -1.709 -11.802 -2.984 1.00 95.69 87 ILE A N 1
ATOM 670 C CA . ILE A 1 87 ? -0.839 -12.753 -3.682 1.00 95.69 87 ILE A CA 1
ATOM 671 C C . ILE A 1 87 ? -0.534 -13.965 -2.794 1.00 95.69 87 ILE A C 1
ATOM 673 O O . ILE A 1 87 ? -0.749 -13.936 -1.577 1.00 95.69 87 ILE A O 1
ATOM 677 N N . CYS A 1 88 ? 0.003 -15.031 -3.392 1.00 96.25 88 CYS A N 1
ATOM 678 C CA . CYS A 1 88 ? 0.442 -16.213 -2.652 1.00 96.25 88 CYS A CA 1
ATOM 679 C C . CYS A 1 88 ? 1.437 -15.829 -1.543 1.00 96.25 88 CYS A C 1
ATOM 681 O O . CYS A 1 88 ? 2.434 -15.163 -1.808 1.00 96.25 88 CYS A O 1
ATOM 683 N N . GLY A 1 89 ? 1.158 -16.253 -0.308 1.00 95.94 89 GLY A N 1
ATOM 684 C CA . GLY A 1 89 ? 1.997 -15.972 0.862 1.00 95.94 89 GLY A CA 1
ATOM 685 C C . GLY A 1 89 ? 1.766 -14.609 1.522 1.00 95.94 89 GLY A C 1
ATOM 686 O O . GLY A 1 89 ? 2.304 -14.381 2.599 1.00 95.94 89 GLY A O 1
ATOM 687 N N . SER A 1 90 ? 0.951 -13.725 0.935 1.00 97.75 90 SER A N 1
ATOM 688 C CA . SER A 1 90 ? 0.607 -12.444 1.566 1.00 97.75 90 SER A CA 1
ATOM 689 C C . SER A 1 90 ? -0.585 -12.545 2.519 1.00 97.75 90 SER A C 1
ATOM 691 O O . SER A 1 90 ? -1.501 -13.356 2.334 1.00 97.75 90 SER A O 1
ATOM 693 N N . VAL A 1 91 ? -0.585 -11.663 3.514 1.00 98.25 91 VAL A N 1
ATOM 694 C CA . VAL A 1 91 ? -1.660 -11.460 4.490 1.00 98.25 91 VAL A CA 1
ATOM 695 C C . VAL A 1 91 ? -2.157 -10.012 4.417 1.00 98.25 91 VAL A C 1
ATOM 697 O O . VAL A 1 91 ? -1.382 -9.120 4.060 1.00 98.25 91 VAL A O 1
ATOM 700 N N . PRO A 1 92 ? -3.440 -9.742 4.709 1.00 98.19 92 PRO A N 1
ATOM 701 C CA . PRO A 1 92 ? -3.950 -8.376 4.718 1.00 98.19 92 PRO A CA 1
ATOM 702 C C . PRO A 1 92 ? -3.389 -7.586 5.908 1.00 98.19 92 PRO A C 1
ATOM 704 O O . PRO A 1 92 ? -3.303 -8.105 7.019 1.00 98.19 92 PRO A O 1
ATOM 707 N N . LEU A 1 93 ? -3.069 -6.313 5.684 1.00 98.06 93 LEU A N 1
ATOM 708 C CA . LEU A 1 93 ? -2.925 -5.305 6.728 1.00 98.06 93 LEU A CA 1
ATOM 709 C C . LEU A 1 93 ? -4.316 -4.727 7.007 1.00 98.06 93 LEU A C 1
ATOM 711 O O . LEU A 1 93 ? -4.835 -3.917 6.236 1.00 98.06 93 LEU A O 1
ATOM 715 N N . LEU A 1 94 ? -4.939 -5.212 8.074 1.00 98.25 94 LEU A N 1
ATOM 716 C CA . LEU A 1 94 ? -6.321 -4.927 8.437 1.00 98.25 94 LEU A CA 1
ATOM 717 C C . LEU A 1 94 ? -6.387 -3.681 9.313 1.00 98.25 94 LEU A C 1
ATOM 719 O O . LEU A 1 94 ? -5.690 -3.615 10.323 1.00 98.25 94 LEU A O 1
ATOM 723 N N . GLY A 1 95 ? -7.235 -2.727 8.945 1.00 97.31 95 GLY A N 1
ATOM 724 C CA . GLY A 1 95 ? -7.500 -1.515 9.707 1.00 97.31 95 GLY A CA 1
ATOM 725 C C . GLY A 1 95 ? -8.774 -1.618 10.545 1.00 97.31 95 GLY A C 1
ATOM 726 O O . GLY A 1 95 ? -9.771 -2.210 10.132 1.00 97.31 95 GLY A O 1
ATOM 727 N N . VAL A 1 96 ? -8.769 -0.966 11.702 1.00 97.12 96 VAL A N 1
ATOM 728 C CA . VAL A 1 96 ? -9.968 -0.619 12.474 1.00 97.12 96 VAL A CA 1
ATOM 729 C C . VAL A 1 96 ? -9.929 0.855 12.851 1.00 97.12 96 VAL A C 1
ATOM 731 O O . VAL A 1 96 ? -8.857 1.438 12.994 1.00 97.12 96 VAL A O 1
ATOM 734 N N . TRP A 1 97 ? -11.102 1.450 13.039 1.00 95.25 97 TRP A N 1
ATOM 735 C CA . TRP A 1 97 ? -11.266 2.848 13.420 1.00 95.25 97 TRP A CA 1
ATOM 736 C C . TRP A 1 97 ? -12.169 2.983 14.642 1.00 95.25 97 TRP A C 1
ATOM 738 O O . TRP A 1 97 ? -13.287 2.453 14.666 1.00 95.25 97 TRP A O 1
ATOM 748 N N . ASN A 1 98 ? -11.707 3.735 15.638 1.00 93.88 98 ASN A N 1
ATOM 749 C CA . ASN A 1 98 ? -12.505 4.161 16.775 1.00 93.88 98 ASN A CA 1
ATOM 750 C C . ASN A 1 98 ? -12.951 5.613 16.608 1.00 93.88 98 ASN A C 1
ATOM 752 O O . ASN A 1 98 ? -12.175 6.545 16.809 1.00 93.88 98 ASN A O 1
ATOM 756 N N . LYS A 1 99 ? -14.232 5.827 16.300 1.00 90.56 99 LYS A N 1
ATOM 757 C CA . LYS A 1 99 ? -14.783 7.175 16.086 1.00 90.56 99 LYS A CA 1
ATOM 758 C C . LYS A 1 99 ? -14.807 8.040 17.348 1.00 90.56 99 LYS A C 1
ATOM 760 O O . LYS A 1 99 ? -14.714 9.259 17.241 1.00 90.56 99 LYS A O 1
ATOM 765 N N . ALA A 1 100 ? -14.994 7.436 18.522 1.00 89.44 100 ALA A N 1
ATOM 766 C CA . ALA A 1 100 ? -15.102 8.184 19.774 1.00 89.44 100 ALA A CA 1
ATOM 767 C C . ALA A 1 100 ? -13.746 8.753 20.212 1.00 89.44 100 ALA A C 1
ATOM 769 O O . ALA A 1 100 ? -13.698 9.852 20.759 1.00 89.44 100 ALA A O 1
ATOM 770 N N . VAL A 1 101 ? -12.670 8.006 19.956 1.00 88.25 101 VAL A N 1
ATOM 771 C CA . VAL A 1 101 ? -11.290 8.409 20.260 1.00 88.25 101 VAL A CA 1
ATOM 772 C C . VAL A 1 101 ? -10.657 9.172 19.090 1.00 88.25 101 VAL A C 1
ATOM 774 O O . VAL A 1 101 ? -9.851 10.066 19.317 1.00 88.25 101 VAL A O 1
ATOM 777 N N . GLY A 1 102 ? -11.074 8.877 17.856 1.00 89.44 102 GLY A N 1
ATOM 778 C CA . GLY A 1 102 ? -10.453 9.404 16.642 1.00 89.44 102 GLY A CA 1
ATOM 779 C C . GLY A 1 102 ? -9.125 8.712 16.348 1.00 89.44 102 GLY A C 1
ATOM 780 O O . GLY A 1 102 ? -8.139 9.404 16.142 1.00 89.44 102 GLY A O 1
ATOM 781 N N . ASP A 1 103 ? -9.114 7.376 16.397 1.00 91.25 103 ASP A N 1
ATOM 782 C CA . ASP A 1 103 ? -7.894 6.564 16.306 1.00 91.25 103 ASP A CA 1
ATOM 783 C C . ASP A 1 103 ? -8.046 5.422 15.297 1.00 91.25 103 ASP A C 1
ATOM 785 O O . ASP A 1 103 ? -9.085 4.746 15.281 1.00 91.25 103 ASP A O 1
ATOM 789 N N . HIS A 1 104 ? -7.015 5.182 14.491 1.00 94.06 104 HIS A N 1
ATOM 790 C CA . HIS A 1 104 ? -6.891 4.021 13.624 1.00 94.06 104 HIS A CA 1
ATOM 791 C C . HIS A 1 104 ? -5.823 3.066 14.148 1.00 94.06 104 HIS A C 1
ATOM 793 O O . HIS A 1 104 ? -4.730 3.449 14.557 1.00 94.06 104 HIS A O 1
ATOM 799 N N . TYR A 1 105 ? -6.124 1.778 14.050 1.00 95.44 105 TYR A N 1
ATOM 800 C CA . TYR A 1 105 ? -5.202 0.714 14.408 1.00 95.44 105 TYR A CA 1
ATOM 801 C C . TYR A 1 105 ? -5.101 -0.295 13.268 1.00 95.44 105 TYR A C 1
ATOM 803 O O . TYR A 1 105 ? -6.098 -0.579 12.602 1.00 95.44 105 TYR A O 1
ATOM 811 N N . TYR A 1 106 ? -3.901 -0.837 13.048 1.00 97.06 106 TYR A N 1
ATOM 812 C CA . TYR A 1 106 ? -3.620 -1.747 11.943 1.00 97.06 106 TYR A CA 1
ATOM 813 C C . TYR A 1 106 ? -2.881 -2.986 12.424 1.00 97.06 106 TYR A C 1
ATOM 815 O O . TYR A 1 106 ? -1.913 -2.889 13.175 1.00 97.06 106 TYR A O 1
ATOM 823 N N . THR A 1 107 ? -3.307 -4.150 11.945 1.00 97.25 107 THR A N 1
ATOM 824 C CA . THR A 1 107 ? -2.698 -5.434 12.294 1.00 97.25 107 THR A CA 1
ATOM 825 C C . THR A 1 107 ? -2.805 -6.431 11.151 1.00 97.25 107 THR A C 1
ATOM 827 O O . THR A 1 107 ? -3.726 -6.384 10.338 1.00 97.25 107 THR A O 1
ATOM 830 N N . THR A 1 108 ? -1.863 -7.364 11.086 1.00 97.81 108 THR A N 1
ATOM 831 C CA . THR A 1 108 ? -1.957 -8.550 10.222 1.00 97.81 108 THR A CA 1
ATOM 832 C C . THR A 1 108 ? -2.591 -9.741 10.947 1.00 97.81 108 THR A C 1
ATOM 834 O O . THR A 1 108 ? -2.889 -10.768 10.332 1.00 97.81 108 THR A O 1
ATOM 837 N N . GLN A 1 109 ? -2.829 -9.625 12.258 1.00 97.81 109 GLN A N 1
ATOM 838 C CA . GLN A 1 109 ? -3.422 -10.676 13.074 1.00 97.81 109 GLN A CA 1
ATOM 839 C C . GLN A 1 109 ? -4.949 -10.622 12.993 1.00 97.81 109 GLN A C 1
ATOM 841 O O . GLN A 1 109 ? -5.608 -9.802 13.627 1.00 97.81 109 GLN A O 1
ATOM 846 N N . VAL A 1 110 ? -5.534 -11.569 12.255 1.00 96.56 110 VAL A N 1
ATOM 847 C CA . VAL A 1 110 ? -6.996 -11.678 12.091 1.00 96.56 110 VAL A CA 1
ATOM 848 C C . VAL A 1 110 ? -7.726 -11.823 13.435 1.00 96.56 110 VAL A C 1
ATOM 850 O O . VAL A 1 110 ? -8.844 -11.336 13.579 1.00 96.56 110 VAL A O 1
ATOM 853 N N . GLY A 1 111 ? -7.117 -12.490 14.423 1.00 96.75 111 GLY A N 1
ATOM 854 C CA . GLY A 1 111 ? -7.688 -12.621 15.769 1.00 96.75 111 GLY A CA 1
ATOM 855 C C . GLY A 1 111 ? -7.851 -11.270 16.467 1.00 96.75 111 GLY A C 1
ATOM 856 O O . GLY A 1 111 ? -8.952 -10.934 16.889 1.00 96.75 111 GLY A O 1
ATOM 857 N N . GLU A 1 112 ? -6.786 -10.468 16.488 1.00 96.75 112 GLU A N 1
ATOM 858 C CA . GLU A 1 112 ? -6.763 -9.131 17.093 1.00 96.75 112 GLU A CA 1
ATOM 859 C C . GLU A 1 112 ? -7.742 -8.169 16.406 1.00 96.75 112 GLU A C 1
ATOM 861 O O . GLU A 1 112 ? -8.522 -7.497 17.077 1.00 96.75 112 GLU A O 1
ATOM 866 N N . HIS A 1 113 ? -7.783 -8.159 15.068 1.00 97.12 113 HIS A N 1
ATOM 867 C CA . HIS A 1 113 ? -8.752 -7.358 14.303 1.00 97.12 113 HIS A CA 1
ATOM 868 C C . HIS A 1 113 ? -10.204 -7.693 14.680 1.00 97.12 113 HIS A C 1
ATOM 870 O O . HIS A 1 113 ? -11.009 -6.800 14.956 1.00 97.12 113 HIS A O 1
ATOM 876 N N . ARG A 1 114 ? -10.533 -8.989 14.770 1.00 96.75 114 ARG A N 1
ATOM 877 C CA . ARG A 1 114 ? -11.873 -9.451 15.162 1.00 96.75 114 ARG A CA 1
ATOM 878 C C . ARG A 1 114 ? -12.213 -9.104 16.607 1.00 96.75 114 ARG A C 1
ATOM 880 O O . ARG A 1 114 ? -13.361 -8.762 16.882 1.00 96.75 114 ARG A O 1
ATOM 887 N N . GLU A 1 115 ? -11.249 -9.212 17.515 1.00 96.00 115 GLU A N 1
ATOM 888 C CA . GLU A 1 115 ? -11.427 -8.844 18.921 1.00 96.00 115 GLU A CA 1
ATOM 889 C C . GLU A 1 115 ? -11.686 -7.344 19.073 1.00 96.00 115 GLU A C 1
ATOM 891 O O . GLU A 1 115 ? -12.637 -6.967 19.757 1.00 96.00 115 GLU A O 1
ATOM 896 N N . LEU A 1 116 ? -10.931 -6.494 18.369 1.00 94.88 116 LEU A N 1
ATOM 897 C C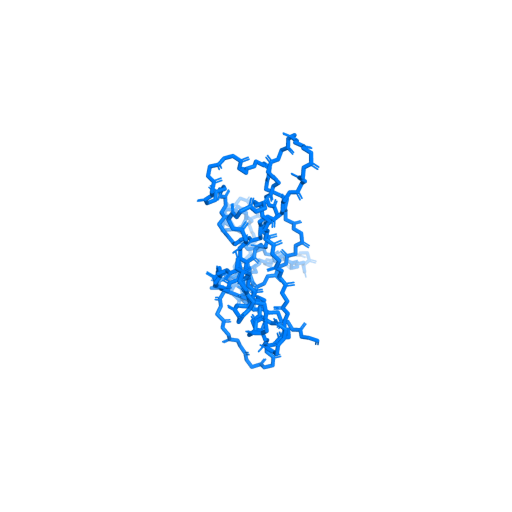A . LEU A 1 116 ? -11.149 -5.047 18.368 1.00 94.88 116 LEU A CA 1
ATOM 898 C C . LEU A 1 116 ? -12.564 -4.705 17.895 1.00 94.88 116 LEU A C 1
ATOM 900 O O . LEU A 1 116 ? -13.282 -4.018 18.614 1.00 94.88 116 LEU A O 1
ATOM 904 N N . ILE A 1 117 ? -13.022 -5.259 16.769 1.00 95.56 117 ILE A N 1
ATOM 905 C CA . ILE A 1 117 ? -14.390 -5.029 16.263 1.00 95.56 117 ILE A CA 1
ATOM 906 C C . ILE A 1 117 ? -15.466 -5.538 17.236 1.00 95.56 117 ILE A C 1
ATOM 908 O O . ILE A 1 117 ? -16.550 -4.962 17.321 1.00 95.56 117 ILE A O 1
ATOM 912 N N . ALA A 1 118 ? -15.192 -6.615 17.977 1.00 94.06 118 ALA A N 1
ATOM 913 C CA . ALA A 1 118 ? -16.116 -7.125 18.986 1.00 94.06 118 ALA A CA 1
ATOM 914 C C . ALA A 1 118 ? -16.190 -6.225 20.237 1.00 94.06 118 ALA A C 1
ATOM 916 O O . ALA A 1 118 ? -17.187 -6.272 20.963 1.00 94.06 118 ALA A O 1
ATOM 917 N N . THR A 1 119 ? -15.168 -5.402 20.500 1.00 82.06 119 THR A N 1
ATOM 918 C CA . THR A 1 119 ? -15.195 -4.407 21.580 1.00 82.06 119 THR A CA 1
ATOM 919 C C . THR A 1 119 ? -15.977 -3.151 21.189 1.00 82.06 119 THR A C 1
ATOM 921 O O . THR A 1 119 ? -15.935 -2.672 20.059 1.00 82.06 119 THR A O 1
ATOM 924 N N . SER A 1 120 ? -16.708 -2.580 22.149 1.00 77.69 120 SER A N 1
ATOM 925 C CA . SER A 1 120 ? -17.515 -1.379 21.917 1.00 77.69 120 SER A CA 1
ATOM 926 C C . SER A 1 120 ? -16.636 -0.174 21.568 1.00 77.69 120 SER A C 1
ATOM 928 O O . SER A 1 120 ? -15.926 0.341 22.429 1.00 77.69 120 SER A O 1
ATOM 930 N N . GLY A 1 121 ? -16.752 0.324 20.336 1.00 89.88 121 GLY A N 1
ATOM 931 C CA . GLY A 1 121 ? -16.171 1.599 19.901 1.00 89.88 121 GLY A CA 1
ATOM 932 C C . GLY A 1 121 ? -15.306 1.510 18.649 1.00 89.88 121 GLY A C 1
ATOM 933 O O . GLY A 1 121 ? -15.149 2.526 17.977 1.00 89.88 121 GLY A O 1
ATOM 934 N N . TRP A 1 122 ? -14.811 0.320 18.303 1.00 96.00 122 TRP A N 1
ATOM 935 C CA . TRP A 1 122 ? -14.068 0.084 17.067 1.00 96.00 122 TRP A CA 1
ATOM 936 C C . TRP A 1 122 ? -14.990 -0.414 15.959 1.00 96.00 122 TRP A C 1
ATOM 938 O O . TRP A 1 122 ? -15.951 -1.147 16.188 1.00 96.00 122 TRP A O 1
ATOM 948 N N . THR A 1 123 ? -14.678 -0.011 14.738 1.00 96.69 123 THR A N 1
ATOM 949 C CA . THR A 1 123 ? -15.370 -0.424 13.519 1.00 96.69 123 THR A CA 1
ATOM 950 C C . THR A 1 123 ? -14.346 -0.838 12.479 1.00 96.69 123 THR A C 1
ATOM 952 O O . THR A 1 123 ? -13.220 -0.344 12.493 1.00 96.69 123 THR A O 1
ATOM 955 N N . ASP A 1 124 ? -14.718 -1.765 11.602 1.00 96.94 124 ASP A N 1
ATOM 956 C CA . ASP A 1 124 ? -13.837 -2.206 10.525 1.00 96.94 124 ASP A CA 1
ATOM 957 C C . ASP A 1 124 ? -13.513 -1.036 9.584 1.00 96.94 124 ASP A C 1
ATOM 959 O O . ASP A 1 124 ? -14.422 -0.346 9.115 1.00 96.94 124 ASP A O 1
ATOM 963 N N 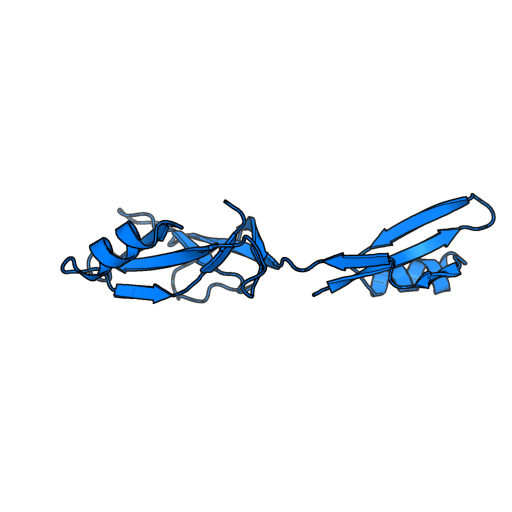. ALA A 1 125 ? -12.223 -0.818 9.323 1.00 95.75 125 ALA A N 1
ATOM 964 C CA . ALA A 1 125 ? -11.731 0.186 8.380 1.00 95.75 125 ALA A CA 1
ATOM 965 C C . ALA A 1 125 ? -11.206 -0.452 7.080 1.00 95.75 125 ALA A C 1
ATOM 967 O O . ALA A 1 125 ? -10.719 0.252 6.196 1.00 95.75 125 ALA A O 1
ATOM 968 N N . GLY A 1 126 ? -11.341 -1.774 6.933 1.00 96.31 126 GLY A N 1
ATOM 969 C CA . GLY A 1 126 ? -10.989 -2.500 5.719 1.00 96.31 126 GLY A CA 1
ATOM 970 C C . GLY A 1 126 ? -9.502 -2.835 5.617 1.00 96.31 126 GLY A C 1
ATOM 971 O O . 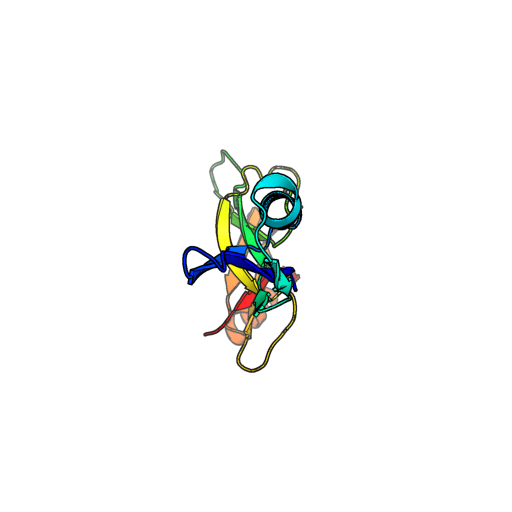GLY A 1 126 ? -8.783 -2.922 6.609 1.00 96.31 126 GLY A O 1
ATOM 972 N N . ILE A 1 127 ? -9.041 -3.088 4.392 1.00 97.69 127 ILE A N 1
ATOM 973 C CA . ILE A 1 127 ? -7.674 -3.535 4.103 1.00 97.69 127 ILE A CA 1
ATOM 974 C C . ILE A 1 127 ? -6.875 -2.352 3.555 1.00 97.69 127 ILE A C 1
ATOM 976 O O . ILE A 1 127 ? -7.224 -1.810 2.509 1.00 97.69 127 ILE A O 1
ATOM 980 N N . ALA A 1 128 ? -5.785 -1.988 4.231 1.00 96.88 128 ALA A N 1
ATOM 981 C CA . ALA A 1 128 ? -4.872 -0.941 3.764 1.00 96.88 128 ALA A CA 1
ATOM 982 C C . ALA A 1 128 ? -3.933 -1.430 2.646 1.00 96.88 128 ALA A C 1
ATOM 984 O O . ALA A 1 128 ? -3.430 -0.639 1.854 1.00 96.88 128 ALA A O 1
ATOM 985 N N . GLY A 1 129 ? -3.692 -2.740 2.588 1.00 97.56 129 GLY A N 1
ATOM 986 C CA . GLY A 1 129 ? -2.890 -3.418 1.574 1.00 97.56 129 GLY A CA 1
ATOM 987 C C . GLY A 1 129 ? -2.569 -4.850 1.998 1.00 97.56 129 GLY A C 1
ATOM 988 O O . GLY A 1 129 ? -2.961 -5.285 3.081 1.00 97.56 129 GLY A O 1
ATOM 989 N N . TYR A 1 130 ? -1.840 -5.585 1.165 1.00 98.06 130 TYR A N 1
ATOM 990 C CA . TYR A 1 130 ? -1.368 -6.937 1.468 1.00 98.06 130 TYR A CA 1
ATOM 991 C C . TYR A 1 130 ? 0.156 -6.946 1.627 1.00 98.06 130 TYR A C 1
ATOM 993 O O . TYR A 1 130 ? 0.888 -6.420 0.784 1.00 98.06 130 TYR A O 1
ATOM 1001 N N . VAL A 1 131 ? 0.631 -7.556 2.713 1.00 97.50 131 VAL A N 1
ATOM 1002 C CA . VAL A 1 131 ? 2.045 -7.614 3.111 1.00 97.50 131 VAL A CA 1
ATOM 1003 C C . VAL A 1 131 ? 2.526 -9.059 3.200 1.00 97.50 131 VAL A C 1
ATOM 1005 O O . VAL A 1 131 ? 1.727 -9.980 3.373 1.00 97.50 131 VAL A O 1
ATOM 1008 N N . LEU A 1 132 ? 3.835 -9.264 3.071 1.00 94.94 132 LEU A N 1
ATOM 1009 C CA . LEU A 1 132 ? 4.464 -10.555 3.341 1.00 94.94 132 LEU A CA 1
ATOM 1010 C C . LEU A 1 132 ? 4.887 -10.595 4.824 1.00 94.94 132 LEU A C 1
ATOM 1012 O O . LEU A 1 132 ? 5.558 -9.653 5.251 1.00 94.94 132 LEU A O 1
ATOM 1016 N N . PRO A 1 133 ? 4.458 -11.606 5.602 1.00 86.44 133 PRO A N 1
ATOM 1017 C CA . PRO A 1 133 ? 4.806 -11.758 7.016 1.00 86.44 133 PRO A CA 1
ATOM 1018 C C . PRO A 1 133 ? 6.213 -12.326 7.246 1.00 86.44 133 PRO A C 1
ATOM 1020 O O . PRO A 1 133 ? 6.760 -12.983 6.329 1.00 86.44 133 PRO A O 1
#

Foldseek 3Di:
DQFFWWWADPVVRDIDTDSDPVVNVCCVPPVVIDTPGTPGDDQWAFWWWWWLDDDPDIEIDTASDPDDPDPSTDDTDRPDIFGADDDPQKAFFWWKAFPVRGYIDTDSDPVVNVVQCVDPGIDTPGTRHIDHD

InterPro domains:
  IPR043708 Domain of unknown function DUF5648 [PF18885] (7-132)

Secondary structure (DSSP, 8-state):
-EEEEEEEETTTTEEEEES-HHHHHHHHHTS-PEEEEEEEEE-EEEEEEEE--SSSS--EEEES-SS-SSTT-EEEEEEEEEESS--TT-EEEEEEEETTTTEEEEES-HHHHHHHHHSTTEEEEEEEEEE--

Sequence (133 aa):
SVPLLGAWDQPAGDHYYTTEVVEHNELITLAGWTDAGIAGYNFTVPLYRYDSGTGTHLDYLYSTATSSPTPGFTEGLIIGYVYETQICGSVPLLGVWNKAVGDHYYTTQVGEHRELIATSGWTDAGIAGYVLP

pLDDT: mean 93.0, std 6.58, range [63.34, 98.25]